Protein AF-W4M0B0-F1 (afdb_monomer_lite)

pLDDT: mean 91.09, std 9.98, range [42.16, 97.75]

Sequence (107 aa):
MEPTQVPDSVRHLLVFHIERIRSTNAEISRLRQFEKTLGSPGRYEWEYRTGTCPNPEDSLAFFETFETLARQNGVDPQSVYQDYGGKPEPEPWSLEALEWVRPGDLC

Radius of gyration: 17.19 Å; chains: 1; bounding box: 36×27×52 Å

Organism: Entotheonella factor (NCBI:txid1429438)

Foldseek 3Di:
DPQDDDDPVLLVVLLVLQVL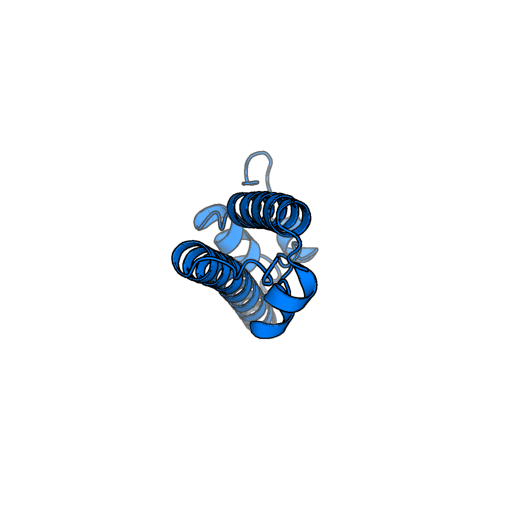LVVQQVVLVVVQVVCVVVVQHLPVSLCCCLVVVSPNVVSVVSLVVVCVVCVVRVHHVQVSQVVVVHRDDHDDRDPSNVVVDDVPSHD

Secondary structure (DSSP, 8-state):
----PPPHHHHHHHHHHHHHHHHHHHHHHHHHHHHHHHT-TTHHHHHHHHHH---SHHHHHHHHHHHHHHHHTT--HHHHHHTTTSPPPPPPPPHHHHTT--TT---

Structure (mmCIF, N/CA/C/O backbone):
data_AF-W4M0B0-F1
#
_entry.id   AF-W4M0B0-F1
#
loop_
_atom_site.group_PDB
_atom_site.id
_atom_site.type_symbol
_atom_site.label_atom_id
_atom_site.label_alt_id
_atom_site.label_comp_id
_atom_site.label_asym_id
_atom_site.label_entity_id
_atom_site.label_seq_id
_atom_site.pdbx_PDB_ins_code
_atom_site.Cartn_x
_atom_site.Cartn_y
_atom_site.Cartn_z
_atom_site.occupancy
_atom_site.B_iso_or_equiv
_atom_site.auth_seq_id
_atom_site.auth_comp_id
_atom_site.auth_asym_id
_atom_site.auth_atom_id
_atom_site.pdbx_PDB_model_num
ATOM 1 N N . MET A 1 1 ? -17.865 -0.528 31.179 1.00 43.31 1 MET A N 1
ATOM 2 C CA . MET A 1 1 ? -17.864 0.040 29.819 1.00 43.31 1 MET A CA 1
ATOM 3 C C . MET A 1 1 ? -17.805 -1.141 28.879 1.00 43.31 1 MET A C 1
ATOM 5 O O . MET A 1 1 ? -16.872 -1.924 29.002 1.00 43.31 1 MET A O 1
ATOM 9 N N . GLU A 1 2 ? -18.845 -1.354 28.076 1.00 42.16 2 GLU A N 1
ATOM 10 C CA . GLU A 1 2 ? -18.784 -2.361 27.012 1.00 42.16 2 GLU A CA 1
ATOM 11 C C . GLU A 1 2 ? -17.688 -1.957 26.014 1.00 42.16 2 GLU A C 1
ATOM 13 O O . GLU A 1 2 ? -17.474 -0.756 25.830 1.00 42.16 2 GLU A O 1
ATOM 18 N N . PRO A 1 3 ? -16.956 -2.912 25.415 1.00 50.91 3 PRO A N 1
ATOM 19 C CA . PRO A 1 3 ? -15.960 -2.591 24.403 1.00 50.91 3 PRO A CA 1
ATOM 20 C C . PRO A 1 3 ? -16.645 -1.847 23.257 1.00 50.91 3 PRO A C 1
ATOM 22 O O . PRO A 1 3 ? -17.530 -2.387 22.591 1.00 50.91 3 PRO A O 1
ATOM 25 N N . THR A 1 4 ? -16.255 -0.588 23.064 1.00 66.06 4 THR A N 1
ATOM 26 C CA . THR A 1 4 ? -16.791 0.280 22.019 1.00 66.06 4 THR A CA 1
ATOM 27 C C . THR A 1 4 ? -16.461 -0.349 20.673 1.00 66.06 4 THR A C 1
ATOM 29 O O . THR A 1 4 ? -15.314 -0.349 20.239 1.00 66.06 4 THR A O 1
ATOM 32 N N . GLN A 1 5 ? -17.447 -0.957 20.023 1.00 81.81 5 GLN A N 1
ATOM 33 C CA . GLN A 1 5 ? -17.235 -1.553 18.713 1.00 81.81 5 GLN A CA 1
ATOM 34 C C . GLN A 1 5 ? -16.939 -0.464 17.675 1.00 81.81 5 GLN A C 1
ATOM 36 O O . GLN A 1 5 ? -17.517 0.623 17.717 1.00 81.81 5 GLN A O 1
ATOM 41 N N . VAL A 1 6 ? -16.058 -0.764 16.716 1.00 87.88 6 VAL A N 1
ATOM 42 C CA . VAL A 1 6 ? -15.796 0.136 15.583 1.00 87.88 6 VAL A CA 1
ATOM 43 C C . VAL A 1 6 ? -17.097 0.317 14.783 1.00 87.88 6 VAL A C 1
ATOM 45 O O . VAL A 1 6 ? -17.710 -0.693 14.420 1.00 87.88 6 VAL A O 1
ATOM 48 N N . PRO A 1 7 ? -17.533 1.554 14.481 1.00 92.88 7 PRO A N 1
ATOM 49 C CA . PRO A 1 7 ? -18.732 1.784 13.677 1.00 92.88 7 PRO A CA 1
ATOM 50 C C . PRO A 1 7 ? -18.610 1.195 12.268 1.00 92.88 7 PRO A C 1
ATOM 52 O O . PRO A 1 7 ? -17.540 1.254 11.662 1.00 92.88 7 PRO A O 1
ATOM 55 N N . ASP A 1 8 ? -19.711 0.696 11.707 1.00 93.06 8 ASP A N 1
ATOM 56 C CA . ASP A 1 8 ? -19.713 0.051 10.384 1.00 93.06 8 ASP A CA 1
ATOM 57 C C . ASP A 1 8 ? -19.219 0.973 9.265 1.00 93.06 8 ASP A C 1
ATOM 59 O O . ASP A 1 8 ? -18.507 0.536 8.366 1.00 93.06 8 ASP A O 1
ATOM 63 N N . SER A 1 9 ? -19.529 2.270 9.333 1.00 92.69 9 SER A N 1
ATOM 64 C CA . SER A 1 9 ? -19.011 3.260 8.381 1.00 92.69 9 SER A CA 1
ATOM 65 C C . SER A 1 9 ? -17.482 3.336 8.405 1.00 92.69 9 SER A C 1
ATOM 67 O O . SER A 1 9 ? -16.850 3.387 7.353 1.00 92.69 9 SER A O 1
ATOM 69 N N . VAL A 1 10 ? -16.881 3.279 9.596 1.00 94.50 10 VAL A N 1
ATOM 70 C CA . VAL A 1 10 ? -15.424 3.273 9.773 1.00 94.50 10 VAL A CA 1
ATOM 71 C C . VAL A 1 10 ? -14.836 1.947 9.298 1.00 94.50 10 VAL A C 1
ATOM 73 O O . VAL A 1 10 ? -13.802 1.958 8.639 1.00 94.50 10 VAL A O 1
ATOM 76 N N . ARG A 1 11 ? -15.508 0.813 9.548 1.00 94.62 11 ARG A N 1
ATOM 77 C CA . ARG A 1 11 ? -15.085 -0.495 9.014 1.00 94.62 11 ARG A CA 1
ATOM 78 C C . ARG A 1 11 ? -15.095 -0.516 7.489 1.00 94.62 11 ARG A C 1
ATOM 80 O O . ARG A 1 11 ? -14.125 -0.966 6.894 1.00 94.62 11 ARG A O 1
ATOM 87 N N . HIS A 1 12 ? -16.141 0.007 6.851 1.00 95.56 12 HIS A N 1
ATOM 88 C CA . HIS A 1 12 ? -16.206 0.090 5.392 1.00 95.56 12 HIS A CA 1
ATOM 89 C C . HIS A 1 12 ? -15.077 0.949 4.813 1.00 95.56 12 HIS A C 1
ATOM 91 O O . HIS A 1 12 ? -14.451 0.544 3.835 1.00 95.56 12 HIS A O 1
ATOM 97 N N . LEU A 1 13 ? -14.779 2.100 5.426 1.00 96.38 13 LEU A N 1
ATOM 98 C CA . LEU A 1 13 ? -13.648 2.936 5.012 1.00 96.38 13 LEU A CA 1
ATOM 99 C C . LEU A 1 13 ? -12.308 2.226 5.222 1.00 96.38 13 LEU A C 1
ATOM 101 O O . LEU A 1 13 ? -11.448 2.258 4.346 1.00 96.38 13 LEU A O 1
ATOM 105 N N . LEU A 1 14 ? -12.147 1.534 6.349 1.00 96.62 14 LEU A N 1
ATOM 106 C CA . LEU A 1 14 ? -10.958 0.743 6.636 1.00 96.62 14 LEU A CA 1
ATOM 107 C C . LEU A 1 14 ? -10.733 -0.344 5.578 1.00 96.62 14 LEU A C 1
ATOM 109 O O . LEU A 1 14 ? -9.637 -0.435 5.030 1.00 96.62 14 LEU A O 1
ATOM 113 N N . VAL A 1 15 ? -11.773 -1.108 5.238 1.00 96.81 15 VAL A N 1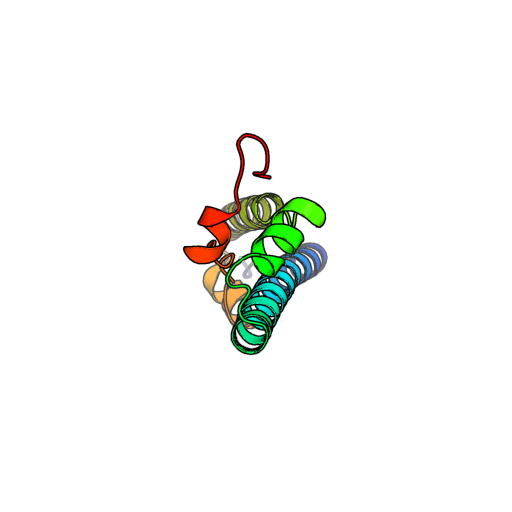
ATOM 114 C CA . VAL A 1 15 ? -11.727 -2.115 4.167 1.00 96.81 15 VAL A CA 1
ATOM 115 C C . VAL A 1 15 ? -11.373 -1.469 2.831 1.00 96.81 15 VAL A C 1
ATOM 117 O O . VAL A 1 15 ? -10.495 -1.967 2.134 1.00 96.81 15 VAL A O 1
ATOM 120 N N . PHE A 1 16 ? -11.995 -0.338 2.489 1.00 96.50 16 PHE A N 1
ATOM 121 C CA . PHE A 1 16 ? -11.690 0.390 1.258 1.00 96.50 16 PHE A CA 1
ATOM 122 C C . PHE A 1 16 ? -10.201 0.758 1.155 1.00 96.50 16 PHE A C 1
ATOM 124 O O . PHE A 1 16 ? -9.573 0.491 0.131 1.00 96.50 16 PHE A O 1
ATOM 131 N N . HIS A 1 17 ? -9.614 1.323 2.213 1.00 97.38 17 HIS A N 1
ATOM 132 C CA . HIS A 1 17 ? -8.199 1.699 2.220 1.00 97.38 17 HIS A CA 1
ATOM 133 C C . HIS A 1 17 ? -7.261 0.483 2.191 1.00 97.38 17 HIS A C 1
ATOM 135 O O . HIS A 1 17 ? -6.253 0.508 1.483 1.00 97.38 17 HIS A O 1
ATOM 141 N N . ILE A 1 18 ? -7.601 -0.601 2.897 1.00 97.38 18 ILE A N 1
ATOM 142 C CA . ILE A 1 18 ? -6.851 -1.865 2.846 1.00 97.38 18 ILE A CA 1
ATOM 143 C C . ILE A 1 18 ? -6.835 -2.423 1.417 1.00 97.38 18 ILE A C 1
ATOM 145 O O . ILE A 1 18 ? -5.766 -2.714 0.875 1.00 97.38 18 ILE A O 1
ATOM 149 N N . GLU A 1 19 ? -8.002 -2.533 0.784 1.00 96.25 19 GLU A N 1
ATOM 150 C CA . GLU A 1 19 ? -8.127 -3.085 -0.566 1.00 96.25 19 GLU A CA 1
ATOM 151 C C . GLU A 1 19 ? -7.477 -2.187 -1.623 1.00 96.25 19 GLU A C 1
ATOM 153 O O . GLU A 1 19 ? -6.869 -2.688 -2.569 1.00 96.25 19 GLU A O 1
ATOM 158 N N . ARG A 1 20 ? -7.492 -0.862 -1.433 1.00 95.25 20 ARG A N 1
ATOM 159 C CA . ARG A 1 20 ? -6.774 0.076 -2.307 1.00 95.25 20 ARG A CA 1
ATOM 160 C C . ARG A 1 20 ? -5.267 -0.192 -2.325 1.00 95.25 20 ARG A C 1
ATOM 162 O O . ARG A 1 20 ? -4.684 -0.275 -3.410 1.00 95.25 20 ARG A O 1
ATOM 169 N N . ILE A 1 21 ? -4.634 -0.355 -1.158 1.00 96.38 21 ILE A N 1
ATOM 170 C CA . ILE A 1 21 ? -3.196 -0.668 -1.086 1.00 96.38 21 ILE A CA 1
ATOM 171 C C . ILE A 1 21 ? -2.922 -2.053 -1.676 1.00 96.38 21 ILE A C 1
ATOM 173 O O . ILE A 1 21 ? -2.021 -2.200 -2.498 1.00 96.38 21 ILE A O 1
ATOM 177 N N . ARG A 1 22 ? -3.738 -3.062 -1.346 1.00 96.44 22 ARG A N 1
ATOM 178 C CA . ARG A 1 22 ? -3.582 -4.420 -1.893 1.00 96.44 22 ARG A CA 1
ATOM 179 C C . ARG A 1 22 ? -3.679 -4.460 -3.411 1.00 96.44 22 ARG A C 1
ATOM 181 O O . ARG A 1 2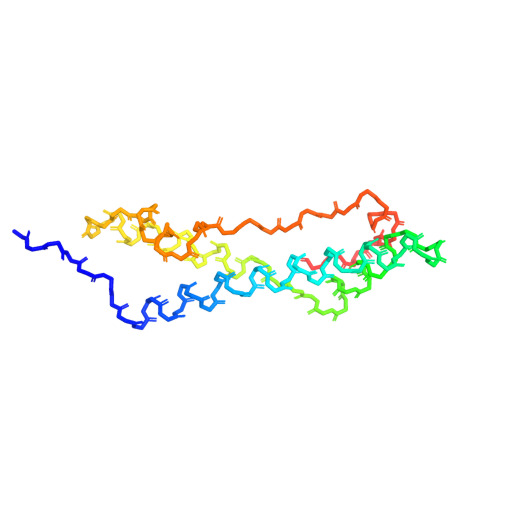2 ? -2.823 -5.062 -4.052 1.00 96.44 22 ARG A O 1
ATOM 188 N N . SER A 1 23 ? -4.681 -3.800 -3.987 1.00 94.94 23 SER A N 1
ATOM 189 C CA . SER A 1 23 ? -4.854 -3.720 -5.437 1.00 94.94 23 SER A CA 1
ATOM 190 C C . SER A 1 23 ? -3.666 -3.031 -6.106 1.00 94.94 23 SER A C 1
ATOM 192 O O . SER A 1 23 ? -3.220 -3.477 -7.160 1.00 94.94 23 SER A O 1
ATOM 194 N N . THR A 1 24 ? -3.135 -1.974 -5.488 1.00 94.94 24 THR A N 1
ATOM 195 C CA . THR A 1 24 ? -1.946 -1.266 -5.983 1.00 94.94 24 THR A CA 1
ATOM 196 C C . THR A 1 24 ? -0.723 -2.189 -5.969 1.00 94.94 24 THR A C 1
ATOM 198 O O . THR A 1 24 ? -0.055 -2.353 -6.989 1.00 94.94 24 THR A O 1
ATOM 201 N N . ASN A 1 25 ? -0.467 -2.867 -4.847 1.00 96.38 25 ASN A N 1
ATOM 202 C CA . ASN A 1 25 ? 0.654 -3.799 -4.702 1.00 96.38 25 ASN A CA 1
ATOM 203 C C . ASN A 1 25 ? 0.548 -4.994 -5.663 1.00 96.38 25 ASN A C 1
ATOM 205 O O . ASN A 1 25 ? 1.554 -5.440 -6.223 1.00 96.38 25 ASN A O 1
ATOM 209 N N . ALA A 1 26 ? -0.665 -5.515 -5.867 1.00 96.50 26 ALA A N 1
ATOM 210 C CA . ALA A 1 26 ? -0.926 -6.602 -6.803 1.00 96.50 26 ALA A CA 1
ATOM 211 C C . ALA A 1 26 ? -0.620 -6.181 -8.246 1.00 96.50 26 ALA A C 1
ATOM 213 O O . ALA A 1 26 ? 0.024 -6.934 -8.978 1.00 96.50 26 ALA A O 1
ATOM 214 N N . GLU A 1 27 ? -1.016 -4.969 -8.635 1.00 96.12 27 GLU A N 1
ATOM 215 C CA . GLU A 1 27 ? -0.735 -4.437 -9.966 1.00 96.12 27 GLU A CA 1
ATOM 216 C C . GLU A 1 27 ? 0.767 -4.221 -10.182 1.00 96.12 27 GLU A C 1
ATOM 218 O O . GLU A 1 27 ? 1.316 -4.707 -11.167 1.00 96.12 27 GLU A O 1
ATOM 223 N N . ILE A 1 28 ? 1.473 -3.620 -9.219 1.00 95.75 28 ILE A N 1
ATOM 224 C CA . ILE A 1 28 ? 2.940 -3.487 -9.263 1.00 95.75 28 ILE A CA 1
ATOM 225 C C . ILE A 1 28 ? 3.612 -4.858 -9.418 1.00 95.75 28 ILE A C 1
ATOM 227 O O . ILE A 1 28 ? 4.481 -5.042 -10.272 1.00 95.75 28 ILE A O 1
ATOM 231 N N . SER A 1 29 ? 3.180 -5.852 -8.639 1.00 96.19 29 SER A N 1
ATOM 232 C CA . SER A 1 29 ? 3.711 -7.217 -8.720 1.00 96.19 29 SER A CA 1
ATOM 233 C C . SER A 1 29 ? 3.479 -7.845 -10.097 1.00 96.19 29 SER A C 1
ATOM 235 O O . SER A 1 29 ? 4.380 -8.484 -10.648 1.00 96.19 29 SER A O 1
ATOM 237 N N . ARG A 1 30 ? 2.292 -7.639 -10.680 1.00 96.62 30 ARG A N 1
ATOM 238 C CA . ARG A 1 30 ? 1.940 -8.107 -12.026 1.00 96.62 30 ARG A CA 1
ATOM 239 C C . ARG A 1 30 ? 2.816 -7.451 -13.094 1.00 96.62 30 ARG A C 1
ATOM 241 O O . ARG A 1 30 ? 3.326 -8.152 -13.968 1.00 96.62 30 ARG A O 1
ATOM 248 N N . LEU A 1 31 ? 3.023 -6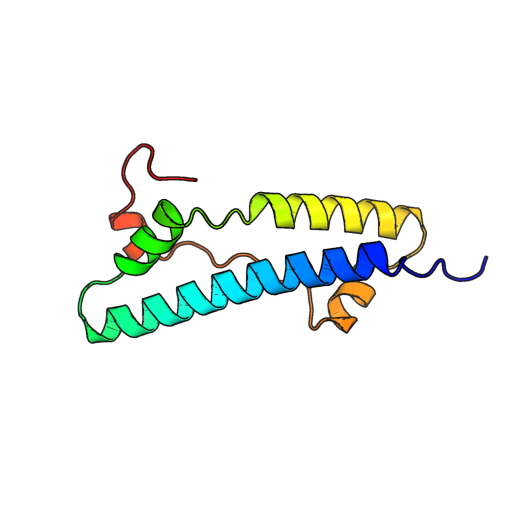.136 -13.013 1.00 96.19 31 LEU A N 1
ATOM 249 C CA . LEU A 1 31 ? 3.855 -5.378 -13.953 1.00 96.19 31 LEU A CA 1
ATOM 250 C C . LEU A 1 31 ? 5.310 -5.853 -13.904 1.00 96.19 31 LEU A C 1
ATOM 252 O O . LEU A 1 31 ? 5.868 -6.195 -14.943 1.00 96.19 31 LEU A O 1
ATOM 256 N N . ARG A 1 32 ? 5.881 -6.028 -12.707 1.00 95.12 32 ARG A N 1
ATOM 257 C CA . ARG A 1 32 ? 7.236 -6.583 -12.535 1.00 95.12 32 ARG A CA 1
ATOM 258 C C . ARG A 1 32 ? 7.387 -7.978 -13.142 1.00 95.12 32 ARG A C 1
ATOM 260 O O . ARG A 1 32 ? 8.417 -8.304 -13.727 1.00 95.12 32 ARG A O 1
ATOM 267 N N . GLN A 1 33 ? 6.380 -8.843 -13.000 1.00 94.69 33 GLN A N 1
ATOM 268 C CA . GLN A 1 33 ? 6.407 -10.175 -13.617 1.00 94.69 33 GLN A CA 1
ATOM 269 C C . GLN A 1 33 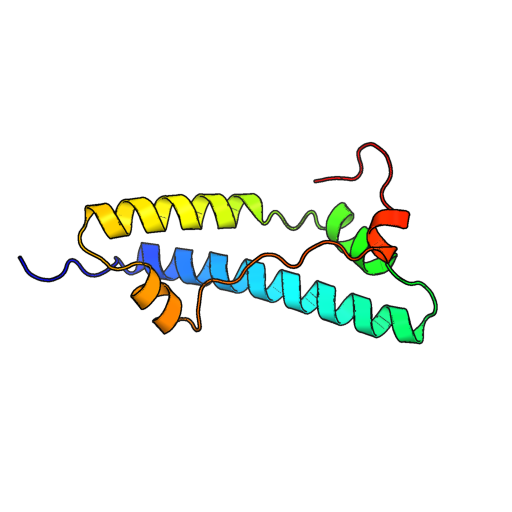? 6.336 -10.097 -15.147 1.00 94.69 33 GLN A C 1
ATOM 271 O O . GLN A 1 33 ? 7.045 -10.826 -15.841 1.00 94.69 33 GLN A O 1
ATOM 276 N N . PHE A 1 34 ? 5.512 -9.195 -15.674 1.00 93.69 34 PHE A N 1
ATOM 277 C CA . PHE A 1 34 ? 5.380 -8.964 -17.107 1.00 93.69 34 PHE A CA 1
ATOM 278 C C . PHE A 1 34 ? 6.676 -8.419 -17.728 1.00 93.69 34 PHE A C 1
ATOM 280 O O . PHE A 1 34 ? 7.141 -8.930 -18.748 1.00 93.69 34 PHE A O 1
ATOM 287 N N . GLU A 1 35 ? 7.324 -7.459 -17.069 1.00 93.94 35 GLU A N 1
ATOM 288 C CA . GLU A 1 35 ? 8.594 -6.854 -17.489 1.00 93.94 35 GLU A CA 1
ATOM 289 C C . GLU A 1 35 ? 9.727 -7.868 -17.651 1.00 93.94 35 GLU A C 1
ATOM 291 O O . GLU A 1 35 ? 10.500 -7.777 -18.609 1.00 93.94 35 GLU A O 1
ATOM 296 N N . LYS A 1 36 ? 9.789 -8.879 -16.770 1.00 91.06 36 LYS A N 1
ATOM 297 C CA . LYS A 1 36 ? 10.758 -9.985 -16.875 1.00 91.06 36 LYS A CA 1
ATOM 298 C C . LYS A 1 36 ? 10.646 -10.742 -18.197 1.00 91.06 36 LYS A C 1
ATOM 300 O O . LYS A 1 36 ? 11.640 -11.278 -18.672 1.00 91.06 36 LYS A O 1
ATOM 305 N N . THR A 1 37 ? 9.455 -10.780 -18.792 1.00 91.75 37 THR A N 1
ATOM 306 C CA . THR A 1 37 ? 9.208 -11.462 -20.071 1.00 91.75 37 THR A CA 1
ATOM 307 C C . THR A 1 37 ? 9.555 -10.572 -21.268 1.00 91.75 37 THR A C 1
ATOM 309 O O . THR A 1 37 ? 9.972 -11.077 -22.306 1.00 91.75 37 THR A O 1
ATOM 312 N N . LEU A 1 38 ? 9.403 -9.251 -21.132 1.00 89.94 38 LEU A N 1
ATOM 313 C CA . LEU A 1 38 ? 9.600 -8.286 -22.221 1.00 89.94 38 LEU A CA 1
ATOM 314 C C . LEU A 1 38 ? 11.002 -7.665 -22.291 1.00 89.94 38 LEU A C 1
ATOM 316 O O . LEU A 1 38 ? 11.314 -6.993 -23.272 1.00 89.94 38 LEU A O 1
ATOM 320 N N . GLY A 1 39 ? 11.837 -7.841 -21.265 1.00 89.88 39 GLY A N 1
ATOM 321 C CA . GLY A 1 39 ? 13.177 -7.246 -21.225 1.00 89.88 39 GLY A CA 1
ATOM 322 C C . GLY A 1 39 ? 13.166 -5.722 -21.063 1.00 89.88 39 GLY A C 1
ATOM 323 O O . GLY A 1 39 ? 14.064 -5.046 -21.551 1.00 89.88 39 GLY A O 1
ATOM 324 N N . SER A 1 40 ? 12.140 -5.173 -20.405 1.00 91.81 40 SER A N 1
ATOM 325 C CA . SER A 1 40 ? 12.011 -3.738 -20.097 1.00 91.81 40 SER A CA 1
ATOM 326 C C . SER A 1 40 ? 11.811 -3.529 -18.589 1.00 91.81 40 SER A C 1
ATOM 328 O O . SER A 1 40 ? 10.723 -3.129 -18.180 1.00 91.81 40 SER A O 1
ATOM 330 N N . PRO A 1 41 ? 12.804 -3.865 -17.747 1.00 92.31 41 PRO A N 1
ATOM 331 C CA . PRO A 1 41 ? 12.638 -3.844 -16.296 1.00 92.31 41 PRO A CA 1
ATOM 332 C C . PRO A 1 41 ? 12.346 -2.427 -15.778 1.00 92.31 41 PRO A C 1
ATOM 334 O O . PRO A 1 41 ? 12.953 -1.455 -16.229 1.00 92.31 41 PRO A O 1
ATOM 337 N N . GLY A 1 42 ? 11.390 -2.310 -14.855 1.00 93.44 42 GLY A N 1
ATOM 338 C CA . GLY A 1 42 ? 11.035 -1.069 -14.165 1.00 93.44 42 GLY A CA 1
ATOM 339 C C . GLY A 1 42 ? 10.179 -0.073 -14.953 1.00 93.44 42 GLY A C 1
ATOM 340 O O . GLY A 1 42 ? 9.582 0.820 -14.349 1.00 93.44 42 GLY A O 1
ATOM 341 N N . ARG A 1 43 ? 10.089 -0.203 -16.282 1.00 94.44 43 ARG A N 1
ATOM 342 C CA . ARG A 1 43 ? 9.408 0.774 -17.143 1.00 94.44 43 ARG A CA 1
ATOM 343 C C . ARG A 1 43 ? 7.911 0.867 -16.858 1.00 94.44 43 AR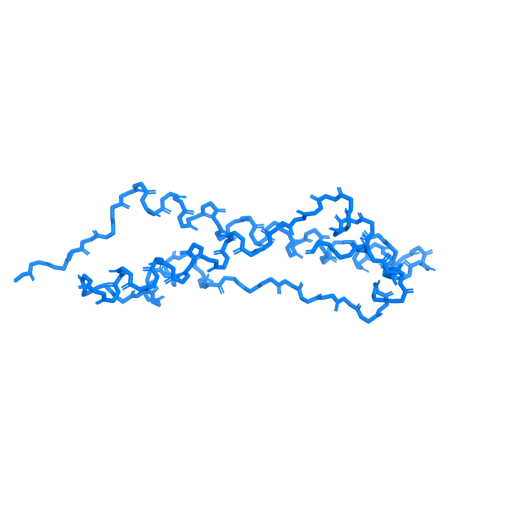G A C 1
ATOM 345 O O . ARG A 1 43 ? 7.382 1.961 -16.706 1.00 94.44 43 ARG A O 1
ATOM 352 N N . TYR A 1 44 ? 7.220 -0.265 -16.849 1.00 94.38 44 TYR A N 1
ATOM 353 C CA . TYR A 1 44 ? 5.774 -0.310 -16.682 1.00 94.38 44 TYR A CA 1
ATOM 354 C C . TYR A 1 44 ? 5.367 -0.076 -15.226 1.00 94.38 44 TYR A C 1
ATOM 356 O O . TYR A 1 44 ? 4.326 0.531 -14.990 1.00 94.38 44 TYR A O 1
ATOM 364 N N . GLU A 1 45 ? 6.189 -0.481 -14.249 1.00 94.94 45 GLU A N 1
ATOM 365 C CA . GLU A 1 45 ? 6.010 -0.039 -12.859 1.00 94.94 45 GLU A CA 1
ATOM 366 C C . GLU A 1 45 ? 6.075 1.495 -12.756 1.00 94.94 45 GLU A C 1
ATOM 368 O O . GLU A 1 45 ? 5.185 2.100 -12.154 1.00 94.94 45 GLU A O 1
ATOM 373 N N . TRP A 1 46 ? 7.087 2.128 -13.363 1.00 94.56 46 TRP A N 1
ATOM 374 C CA . TRP A 1 46 ? 7.210 3.587 -13.395 1.00 94.56 46 TRP A CA 1
ATOM 375 C C . TRP A 1 46 ? 6.021 4.251 -14.105 1.00 94.56 46 TRP A C 1
ATOM 377 O O . TRP A 1 46 ? 5.411 5.157 -13.536 1.00 94.56 46 TRP A O 1
ATOM 387 N N . GLU A 1 47 ? 5.628 3.777 -15.294 1.00 93.38 47 GLU A N 1
ATOM 388 C CA . GLU A 1 47 ? 4.466 4.303 -16.034 1.00 93.38 47 GLU A CA 1
ATOM 389 C C . GLU A 1 47 ? 3.177 4.195 -15.200 1.00 93.38 47 GLU A C 1
ATOM 391 O O . GLU A 1 47 ? 2.382 5.133 -15.151 1.00 93.38 47 GLU A O 1
ATOM 396 N N . TYR A 1 48 ? 2.975 3.079 -14.493 1.00 93.62 48 TYR A N 1
ATOM 397 C CA . TYR A 1 48 ? 1.809 2.892 -13.632 1.00 93.62 48 TYR A CA 1
ATOM 398 C C . TYR A 1 48 ? 1.797 3.861 -12.449 1.00 93.62 48 TYR A C 1
ATOM 400 O O . TYR A 1 48 ? 0.777 4.512 -12.205 1.00 93.62 48 TYR A O 1
ATOM 408 N N . ARG A 1 49 ? 2.917 3.976 -11.725 1.00 92.31 49 ARG A N 1
ATOM 409 C CA . ARG A 1 49 ? 3.016 4.825 -10.531 1.00 92.31 49 ARG A CA 1
ATOM 410 C C . ARG A 1 49 ? 2.914 6.310 -10.864 1.00 92.31 49 ARG A C 1
ATOM 412 O O . ARG A 1 49 ? 2.242 7.032 -10.143 1.00 92.31 49 ARG A O 1
ATOM 419 N N . THR A 1 50 ? 3.522 6.758 -11.956 1.00 90.31 50 THR A N 1
ATOM 420 C CA . THR A 1 50 ? 3.500 8.176 -12.354 1.00 90.31 50 THR A CA 1
ATOM 421 C C . THR A 1 50 ? 2.227 8.550 -13.114 1.00 90.31 50 THR A C 1
ATOM 423 O O . THR A 1 50 ? 1.676 9.627 -12.909 1.00 90.31 50 THR A O 1
ATOM 426 N N . GLY A 1 51 ? 1.707 7.650 -13.955 1.00 86.19 51 GLY A N 1
ATOM 427 C CA . GLY A 1 51 ? 0.514 7.900 -14.765 1.00 86.19 51 GLY A CA 1
ATOM 428 C C . GLY A 1 51 ? -0.797 7.742 -13.997 1.00 86.19 51 GLY A C 1
ATOM 429 O O . GLY A 1 51 ? -1.711 8.547 -14.163 1.00 86.19 51 GLY A O 1
ATOM 430 N N . THR A 1 52 ? -0.898 6.719 -13.143 1.00 82.25 52 THR A N 1
ATOM 431 C CA . THR A 1 52 ? -2.099 6.487 -12.316 1.00 82.25 52 THR A CA 1
ATOM 432 C C . THR A 1 52 ? -2.033 7.272 -11.009 1.00 82.25 52 THR A C 1
ATOM 434 O O . THR A 1 52 ? -3.071 7.504 -10.394 1.00 82.25 52 THR A O 1
ATOM 437 N N . CYS A 1 53 ? -0.826 7.665 -10.581 1.00 79.25 53 CYS A N 1
ATOM 438 C CA . CYS A 1 53 ? -0.576 8.335 -9.308 1.00 79.25 53 CYS A CA 1
ATOM 439 C C . CYS A 1 53 ? -1.326 7.644 -8.155 1.00 79.25 53 CYS A C 1
ATOM 441 O O . CYS A 1 53 ? -2.162 8.268 -7.489 1.00 79.25 53 CYS A O 1
ATOM 443 N N . PRO A 1 54 ? -1.134 6.319 -7.957 1.00 78.12 54 PRO A N 1
ATOM 444 C CA . PRO A 1 54 ? -1.790 5.635 -6.862 1.00 78.12 54 PRO A CA 1
ATOM 445 C C . PRO A 1 54 ? -1.271 6.288 -5.585 1.00 78.12 54 PRO A C 1
ATOM 447 O O . PRO A 1 54 ? -0.105 6.132 -5.265 1.00 78.12 54 PRO A O 1
ATOM 450 N N . ASN A 1 55 ? -2.109 7.084 -4.920 1.00 79.06 55 ASN A N 1
ATOM 451 C CA . ASN A 1 55 ? -1.730 7.820 -3.717 1.00 79.06 55 ASN A CA 1
ATOM 452 C C . ASN A 1 55 ? -1.858 6.905 -2.481 1.00 79.06 55 ASN A C 1
ATOM 454 O O . ASN A 1 55 ? -2.986 6.711 -2.002 1.00 79.06 55 ASN A O 1
ATOM 458 N N . PRO A 1 56 ? -0.764 6.295 -1.974 1.00 87.75 56 PRO A N 1
ATOM 459 C CA . PRO A 1 56 ? -0.814 5.553 -0.725 1.00 87.75 56 PRO A CA 1
ATOM 460 C C . PRO A 1 56 ? -0.937 6.483 0.484 1.00 87.75 56 PRO A C 1
ATOM 462 O O . PRO A 1 56 ? -1.455 6.037 1.505 1.00 87.75 56 PRO A O 1
ATOM 465 N N . GLU A 1 57 ? -0.506 7.746 0.382 1.00 90.12 57 GLU A N 1
ATOM 466 C CA . GLU A 1 57 ? -0.445 8.689 1.504 1.00 90.12 57 GLU A CA 1
ATOM 467 C C . GLU A 1 57 ? -1.828 8.929 2.104 1.00 90.12 57 GLU A C 1
ATOM 469 O O . GLU A 1 57 ? -1.975 8.865 3.321 1.00 90.12 57 GLU A O 1
ATOM 474 N N . ASP A 1 58 ? -2.865 9.063 1.270 1.00 91.25 58 ASP A N 1
ATOM 475 C CA . ASP A 1 58 ? -4.255 9.175 1.739 1.00 91.25 58 ASP A CA 1
ATOM 476 C C . ASP A 1 58 ? -4.660 7.984 2.624 1.00 91.25 58 ASP A C 1
ATOM 478 O O . ASP A 1 58 ? -5.365 8.136 3.623 1.00 91.25 58 ASP A O 1
ATOM 482 N N . SER A 1 59 ? -4.223 6.774 2.260 1.00 95.31 59 SER A N 1
ATOM 483 C CA . SER A 1 59 ? -4.549 5.559 3.014 1.00 95.31 59 SER A CA 1
ATOM 484 C C . SER A 1 59 ? -3.704 5.431 4.276 1.00 95.31 59 SER A C 1
ATOM 486 O O . SER A 1 59 ? -4.223 5.020 5.311 1.00 95.31 59 SER A O 1
ATOM 488 N N . LEU A 1 60 ? -2.432 5.829 4.222 1.00 95.50 60 LEU A N 1
ATOM 489 C CA . LEU A 1 60 ? -1.557 5.874 5.391 1.00 95.50 60 LEU A CA 1
ATOM 490 C C . LEU A 1 60 ? -2.062 6.890 6.425 1.00 95.50 60 LEU A C 1
ATOM 492 O O . LEU A 1 60 ? -2.203 6.538 7.596 1.00 95.50 60 LEU A O 1
ATOM 496 N N . ALA A 1 61 ? -2.440 8.095 5.992 1.00 96.12 61 ALA A N 1
ATOM 497 C CA . ALA A 1 61 ? -3.022 9.125 6.850 1.00 96.12 61 ALA A CA 1
ATOM 498 C C . ALA A 1 61 ? -4.350 8.663 7.478 1.00 96.12 61 ALA A C 1
ATOM 500 O O . ALA A 1 61 ? -4.611 8.897 8.666 1.00 96.12 61 ALA A O 1
ATOM 501 N N . PHE A 1 62 ? -5.181 7.948 6.710 1.00 97.12 62 PHE A N 1
ATOM 502 C CA . PHE A 1 62 ? -6.381 7.314 7.251 1.00 97.12 62 PHE A CA 1
ATOM 503 C C . PHE A 1 62 ? -6.035 6.273 8.327 1.00 97.12 62 PHE A C 1
ATOM 505 O O . PHE A 1 62 ? -6.634 6.297 9.403 1.00 97.12 62 PHE A O 1
ATOM 512 N N . PHE A 1 63 ? -5.063 5.387 8.083 1.00 97.69 63 PHE A N 1
ATOM 513 C CA . PHE A 1 63 ? -4.643 4.370 9.053 1.00 97.69 63 PHE A CA 1
ATOM 514 C C . PHE A 1 63 ? -4.120 4.983 10.356 1.00 97.69 63 PHE A C 1
ATOM 516 O O . PHE A 1 63 ? -4.485 4.513 11.432 1.00 97.69 63 PHE A O 1
ATOM 523 N N . GLU A 1 64 ? -3.324 6.049 10.287 1.00 97.69 64 GLU A N 1
ATOM 524 C CA . GLU A 1 64 ? -2.846 6.777 11.471 1.00 97.69 64 GLU A CA 1
ATOM 525 C C . GLU A 1 64 ? -3.998 7.386 12.279 1.00 97.69 64 GLU A C 1
ATOM 527 O O . GLU A 1 64 ? -4.050 7.271 13.511 1.00 97.69 64 GLU A O 1
ATOM 532 N N . THR A 1 65 ? -4.958 7.993 11.577 1.00 97.25 65 THR A N 1
ATOM 533 C CA . THR A 1 65 ? -6.159 8.570 12.190 1.00 97.25 65 THR A CA 1
ATOM 534 C C . THR A 1 65 ? -6.996 7.486 12.864 1.00 97.25 65 THR A C 1
ATOM 536 O O . THR A 1 65 ? -7.380 7.625 14.028 1.00 97.25 65 THR A O 1
ATOM 539 N N . PHE A 1 66 ? -7.236 6.376 12.164 1.00 97.38 66 PHE A N 1
ATOM 540 C CA . PHE A 1 66 ? -7.959 5.224 12.690 1.00 97.38 66 PHE A CA 1
ATOM 541 C C . PHE A 1 66 ? -7.276 4.650 13.934 1.00 97.38 66 PHE A C 1
ATOM 543 O O . PHE A 1 66 ? -7.932 4.470 14.955 1.00 97.38 66 PHE A O 1
ATOM 550 N N . GLU A 1 67 ? -5.966 4.407 13.889 1.00 97.75 67 GLU A N 1
ATOM 551 C CA . GLU A 1 67 ? -5.211 3.867 15.020 1.00 97.75 67 GLU A CA 1
ATOM 552 C C . GLU A 1 67 ? -5.261 4.782 16.245 1.00 97.75 67 GLU A C 1
ATOM 554 O O . GLU A 1 67 ? -5.408 4.309 17.375 1.00 97.75 67 GLU A O 1
ATOM 559 N N . THR A 1 68 ? -5.160 6.094 16.029 1.00 96.88 68 THR A N 1
ATOM 560 C CA . THR A 1 68 ? -5.257 7.094 17.096 1.00 96.88 68 THR A CA 1
ATOM 561 C C . THR A 1 68 ? -6.632 7.049 17.756 1.00 96.88 68 THR A C 1
ATOM 563 O O . THR A 1 68 ? -6.726 6.921 18.978 1.00 96.88 68 THR A O 1
ATOM 566 N N . LEU A 1 69 ? -7.701 7.088 16.957 1.00 94.81 69 LEU A N 1
ATOM 567 C CA . LEU A 1 69 ? -9.073 7.052 17.461 1.00 94.81 69 LEU A CA 1
ATOM 568 C C . LEU A 1 69 ? -9.412 5.709 18.118 1.00 94.81 69 LEU A C 1
ATOM 570 O O . LEU A 1 69 ? -10.054 5.692 19.167 1.00 94.81 69 LEU A O 1
ATOM 574 N N . ALA A 1 70 ? -8.959 4.591 17.551 1.00 94.81 70 ALA A N 1
ATOM 575 C CA . ALA A 1 70 ? -9.157 3.262 18.117 1.00 94.81 70 ALA A CA 1
ATOM 576 C C . ALA A 1 70 ? -8.562 3.182 19.529 1.00 94.81 70 ALA A C 1
ATOM 578 O O . ALA A 1 70 ? -9.282 2.882 20.485 1.00 94.81 70 ALA A O 1
ATOM 579 N N . ARG A 1 71 ? -7.289 3.573 19.688 1.00 94.81 71 ARG A N 1
ATOM 580 C CA . ARG A 1 71 ? -6.606 3.589 20.992 1.00 94.81 71 ARG A CA 1
ATOM 581 C C . ARG A 1 71 ? -7.314 4.501 21.997 1.00 94.81 71 ARG A C 1
ATOM 583 O O . ARG A 1 71 ? -7.497 4.108 23.146 1.00 94.81 71 ARG A O 1
ATOM 590 N N . GLN A 1 72 ? -7.763 5.685 21.570 1.00 94.50 72 GLN A N 1
ATOM 591 C CA . GLN A 1 72 ? -8.507 6.623 22.426 1.00 94.50 72 GLN A CA 1
ATOM 592 C C . GLN A 1 72 ? -9.849 6.063 22.921 1.00 94.50 72 GLN A C 1
ATOM 594 O O . GLN A 1 72 ? -10.313 6.453 23.989 1.00 94.50 72 GLN A O 1
ATOM 599 N N . ASN A 1 73 ? -10.459 5.141 22.174 1.00 93.00 73 ASN A N 1
ATOM 600 C CA . ASN A 1 73 ? -11.753 4.540 22.500 1.00 93.00 73 ASN A CA 1
ATOM 601 C C . ASN A 1 73 ? -11.636 3.121 23.089 1.00 93.00 73 ASN A C 1
ATOM 603 O O . ASN A 1 73 ? -12.645 2.425 23.212 1.00 93.00 73 ASN A O 1
ATOM 607 N N . GLY A 1 74 ? -10.424 2.691 23.466 1.00 94.12 74 GLY A N 1
ATOM 608 C CA . GLY A 1 74 ? -10.180 1.374 24.064 1.00 94.12 74 GLY A CA 1
ATOM 609 C C . GLY A 1 74 ? -10.280 0.204 23.080 1.00 94.12 74 GLY A C 1
ATOM 610 O O . GLY A 1 74 ? -10.467 -0.934 23.505 1.00 94.12 74 GLY A O 1
ATOM 611 N N . VAL A 1 75 ? -10.167 0.473 21.779 1.00 94.75 75 VAL A N 1
ATOM 612 C CA . VAL A 1 75 ? -10.110 -0.536 20.716 1.00 94.75 75 VAL A CA 1
ATOM 613 C C . VAL A 1 75 ? -8.648 -0.826 20.390 1.00 94.75 75 VAL A C 1
ATOM 615 O O . VAL A 1 75 ? -7.870 0.101 20.168 1.00 94.75 75 VAL A O 1
ATOM 618 N N . ASP A 1 76 ? -8.272 -2.104 20.322 1.00 94.81 76 ASP A N 1
ATOM 619 C CA . ASP A 1 76 ? -6.968 -2.508 19.792 1.00 94.81 76 ASP A CA 1
ATOM 620 C C . ASP A 1 76 ? -6.995 -2.464 18.253 1.00 94.81 76 ASP A C 1
ATOM 622 O O . ASP A 1 76 ? -7.629 -3.327 17.636 1.00 94.81 76 ASP A O 1
ATOM 626 N N . PRO A 1 77 ? -6.324 -1.493 17.603 1.00 95.56 77 PRO A N 1
ATOM 627 C CA . PRO A 1 77 ? -6.335 -1.401 16.150 1.00 95.56 77 PRO A CA 1
ATOM 628 C C . PRO A 1 77 ? -5.682 -2.614 15.483 1.00 95.56 77 PRO A C 1
ATOM 630 O O . PRO A 1 77 ? -6.087 -2.973 14.381 1.00 95.56 77 PRO A O 1
ATOM 633 N N . GLN A 1 78 ? -4.707 -3.264 16.131 1.00 96.25 78 GLN A N 1
ATOM 634 C CA . GLN A 1 78 ? -4.027 -4.414 15.542 1.00 96.25 78 GLN A CA 1
ATOM 635 C C . GLN A 1 78 ? -4.993 -5.584 15.379 1.00 96.25 78 GLN A C 1
ATOM 637 O O . GLN A 1 78 ? -5.041 -6.176 14.304 1.00 96.25 78 GLN A O 1
ATOM 642 N N . SER A 1 79 ? -5.799 -5.872 16.404 1.00 95.44 79 SER A N 1
ATOM 643 C CA . SER A 1 79 ? -6.878 -6.860 16.322 1.00 95.44 79 SER A CA 1
ATOM 644 C C . SER A 1 79 ? -7.844 -6.555 15.168 1.00 95.44 79 SER A C 1
ATOM 646 O O . SER A 1 79 ? -8.114 -7.426 14.345 1.00 95.44 79 SER A O 1
ATOM 648 N N . VAL A 1 80 ? -8.263 -5.291 15.015 1.00 95.31 80 VAL A N 1
ATOM 649 C CA . VAL A 1 80 ? -9.154 -4.895 13.909 1.00 95.31 80 VAL A CA 1
ATOM 650 C C . VAL A 1 80 ? -8.499 -5.120 12.545 1.00 95.31 80 VAL A C 1
ATOM 652 O O . VAL A 1 80 ? -9.157 -5.604 11.633 1.00 95.31 80 VAL A O 1
ATOM 655 N N . TYR A 1 81 ? -7.210 -4.811 12.375 1.00 96.88 81 TYR A N 1
ATOM 656 C CA . TYR A 1 81 ? -6.509 -5.125 11.127 1.00 96.88 81 TYR A CA 1
ATOM 657 C C . TYR A 1 81 ? -6.412 -6.636 10.880 1.00 96.88 81 TYR A C 1
ATOM 659 O O . TYR A 1 81 ? -6.524 -7.064 9.732 1.00 96.88 81 TYR A O 1
ATOM 667 N N . GLN A 1 82 ? -6.208 -7.451 11.922 1.00 96.62 82 GLN A N 1
ATOM 668 C CA . GLN A 1 82 ? -6.122 -8.911 11.797 1.00 96.62 82 GLN A CA 1
ATOM 669 C C . GLN A 1 82 ? -7.424 -9.531 11.281 1.00 96.62 82 GLN A C 1
ATOM 671 O O . GLN A 1 82 ? -7.352 -10.435 10.448 1.00 96.62 82 GLN A O 1
ATOM 676 N N . ASP A 1 83 ? -8.587 -8.988 11.654 1.00 94.50 83 ASP A N 1
ATOM 677 C CA . ASP A 1 83 ? -9.889 -9.407 11.106 1.00 94.50 83 ASP A CA 1
ATOM 678 C C . ASP A 1 83 ? -9.956 -9.276 9.571 1.00 94.50 83 ASP A C 1
ATOM 680 O O . ASP A 1 83 ? -10.718 -9.982 8.910 1.00 94.50 83 ASP A O 1
ATOM 684 N N . TYR A 1 84 ? -9.123 -8.407 8.988 1.00 94.25 84 TYR A N 1
ATOM 685 C CA . TYR A 1 84 ? -9.016 -8.196 7.545 1.00 94.25 84 TYR A CA 1
ATOM 686 C C . TYR A 1 84 ? -7.742 -8.785 6.929 1.00 94.25 84 TYR A C 1
ATOM 688 O O . TYR A 1 84 ? -7.458 -8.510 5.764 1.00 94.25 84 TYR A O 1
ATOM 696 N N . GLY A 1 85 ? -6.967 -9.593 7.660 1.00 95.00 85 GLY A N 1
ATOM 697 C CA . GLY A 1 85 ? -5.716 -10.196 7.177 1.00 95.00 85 GLY A CA 1
ATOM 698 C C . GLY A 1 85 ? -4.471 -9.315 7.344 1.00 95.00 85 GLY A C 1
ATOM 699 O O . GLY A 1 85 ? -3.491 -9.496 6.624 1.00 95.00 85 GLY A O 1
ATOM 700 N N . GLY A 1 86 ? -4.511 -8.353 8.267 1.00 96.25 86 GLY A N 1
ATOM 701 C CA . GLY A 1 86 ? -3.405 -7.459 8.610 1.00 96.25 86 GLY A CA 1
ATOM 702 C C . GLY A 1 86 ? -3.415 -6.125 7.857 1.00 96.25 86 GLY A C 1
ATOM 703 O O . GLY A 1 86 ? -4.091 -5.956 6.840 1.00 96.25 86 GLY A O 1
ATOM 704 N N . LYS A 1 87 ? -2.640 -5.162 8.374 1.00 97.12 87 LYS A N 1
ATOM 705 C CA . LYS A 1 87 ? -2.431 -3.846 7.757 1.00 97.12 87 LYS A CA 1
ATOM 706 C C . LYS A 1 87 ? -1.486 -3.998 6.557 1.00 97.12 87 LYS A C 1
ATOM 708 O O . LYS A 1 87 ? -0.358 -4.447 6.759 1.00 97.12 87 LYS A O 1
ATOM 713 N N . PRO A 1 88 ? -1.905 -3.652 5.329 1.00 96.69 88 PRO A N 1
ATOM 714 C CA . PRO A 1 88 ? -1.015 -3.700 4.180 1.00 96.69 88 PRO A CA 1
ATOM 715 C C . PRO A 1 88 ? -0.054 -2.505 4.191 1.00 96.69 88 PRO A C 1
ATOM 717 O O . PRO A 1 88 ? -0.438 -1.388 4.543 1.00 96.69 88 PRO A O 1
ATOM 720 N N . GLU A 1 89 ? 1.179 -2.735 3.753 1.00 95.81 89 GLU A N 1
ATOM 721 C CA . GLU A 1 89 ? 2.166 -1.683 3.500 1.00 95.81 89 GLU A CA 1
ATOM 722 C C . GLU A 1 89 ? 2.248 -1.409 1.993 1.00 95.81 89 GLU A C 1
ATOM 724 O O . GLU A 1 89 ? 2.139 -2.355 1.209 1.00 95.81 89 GLU A O 1
ATOM 729 N N . PRO A 1 90 ? 2.408 -0.150 1.548 1.00 94.62 90 PRO A N 1
ATOM 730 C CA . PRO A 1 90 ? 2.614 0.151 0.137 1.00 94.62 90 PRO A CA 1
ATOM 731 C C . PRO A 1 90 ? 3.885 -0.513 -0.385 1.00 94.62 90 PRO A C 1
ATOM 733 O O . PRO A 1 90 ? 4.946 -0.416 0.229 1.00 94.62 90 PRO A O 1
ATOM 736 N N . GLU A 1 91 ? 3.788 -1.148 -1.548 1.00 94.50 91 GLU A N 1
ATOM 737 C CA . GLU A 1 91 ? 4.941 -1.782 -2.171 1.00 94.50 91 GLU A CA 1
ATOM 738 C C . GLU A 1 91 ? 5.991 -0.712 -2.539 1.00 94.50 91 GLU A C 1
ATOM 740 O O . GLU A 1 91 ? 5.646 0.264 -3.226 1.00 94.50 91 GLU A O 1
ATOM 745 N N . PRO A 1 92 ? 7.268 -0.863 -2.132 1.00 93.50 92 PRO A N 1
ATOM 746 C CA . PRO A 1 92 ? 8.312 0.107 -2.452 1.00 93.50 92 PRO A CA 1
ATOM 747 C C . PRO A 1 92 ? 8.595 0.123 -3.954 1.00 93.50 92 PRO A C 1
ATOM 749 O O . PRO A 1 92 ? 8.307 -0.848 -4.655 1.00 93.50 92 PRO A O 1
ATOM 752 N N . TRP A 1 93 ? 9.181 1.209 -4.456 1.00 92.81 93 TRP A N 1
ATOM 753 C CA . TRP A 1 93 ? 9.710 1.256 -5.821 1.00 92.81 93 TRP A CA 1
ATOM 754 C C . TRP A 1 93 ? 10.773 0.170 -6.028 1.00 92.81 93 TRP A C 1
ATOM 756 O O . TRP A 1 93 ? 11.608 -0.053 -5.149 1.00 92.81 93 TRP A O 1
ATOM 766 N N . SER A 1 94 ? 10.762 -0.497 -7.184 1.00 94.38 94 SER A N 1
ATOM 767 C CA . SER A 1 94 ? 11.899 -1.338 -7.580 1.00 94.38 94 SER A CA 1
ATOM 768 C C . SER A 1 94 ? 13.099 -0.469 -7.953 1.00 94.38 94 SER A C 1
ATOM 770 O O . SER A 1 94 ? 12.937 0.682 -8.366 1.00 94.38 94 SER A O 1
ATOM 772 N N . LEU A 1 95 ? 14.309 -1.019 -7.823 1.00 94.31 95 LEU A N 1
ATOM 773 C CA . LEU A 1 95 ? 15.527 -0.310 -8.223 1.00 94.31 95 LEU A CA 1
ATOM 774 C C . LEU A 1 95 ? 15.491 0.025 -9.714 1.00 94.31 95 LEU A C 1
ATOM 776 O O . LEU A 1 95 ? 15.843 1.130 -10.104 1.00 94.31 95 LEU A O 1
ATOM 780 N N . GLU A 1 96 ? 14.989 -0.900 -10.524 1.00 94.81 96 GLU A N 1
ATOM 781 C CA . GLU A 1 96 ? 14.863 -0.738 -11.963 1.00 94.81 96 GLU A CA 1
ATOM 782 C C . GLU A 1 96 ? 13.841 0.345 -12.313 1.00 94.81 96 GLU A C 1
ATOM 784 O O . GLU A 1 96 ? 14.092 1.142 -13.206 1.00 94.81 96 GLU A O 1
ATOM 789 N N . ALA A 1 97 ? 12.714 0.446 -11.595 1.00 93.25 97 ALA A N 1
ATOM 790 C CA . ALA A 1 97 ? 11.746 1.523 -11.818 1.00 93.25 97 ALA A CA 1
ATOM 791 C C . ALA A 1 97 ? 12.310 2.902 -11.446 1.00 93.25 97 ALA A C 1
ATOM 793 O O . ALA A 1 97 ? 11.998 3.889 -12.112 1.00 93.25 97 ALA A O 1
ATOM 794 N N . LEU A 1 98 ? 13.172 2.977 -10.426 1.00 93.06 98 LEU A N 1
ATOM 795 C CA . LEU A 1 98 ? 13.849 4.220 -10.046 1.00 93.06 98 LEU A CA 1
ATOM 796 C C . LEU A 1 98 ? 14.788 4.744 -11.142 1.00 93.06 98 LEU A C 1
ATOM 798 O O . LEU A 1 98 ? 14.976 5.954 -11.229 1.00 93.06 98 LEU A O 1
ATOM 802 N N . GLU A 1 99 ? 15.329 3.885 -12.013 1.00 93.94 99 GLU A N 1
ATOM 803 C CA . GLU A 1 99 ? 16.149 4.318 -13.158 1.00 93.94 99 GLU A CA 1
ATOM 804 C C . GLU A 1 99 ? 15.345 5.119 -14.197 1.00 93.94 99 GLU A C 1
ATOM 806 O O . GLU A 1 99 ? 15.916 5.902 -14.959 1.00 93.94 99 GLU A O 1
ATOM 811 N N . TRP A 1 100 ? 14.018 4.953 -14.217 1.00 90.06 100 TRP A N 1
ATOM 812 C CA . TRP A 1 100 ? 13.117 5.675 -15.117 1.00 90.06 100 TRP A CA 1
ATOM 813 C C . TRP A 1 100 ? 12.624 7.005 -14.544 1.00 90.06 100 TRP A C 1
ATOM 815 O O . TRP A 1 100 ? 12.158 7.848 -15.312 1.00 90.06 100 TRP A O 1
ATOM 825 N N . VAL A 1 101 ? 12.738 7.208 -13.227 1.00 89.31 101 VAL A N 1
ATOM 826 C CA . VAL A 1 101 ? 12.247 8.407 -12.536 1.00 89.31 101 VAL A CA 1
ATOM 827 C C . VAL A 1 101 ? 13.042 9.636 -12.967 1.00 89.31 101 VAL A C 1
ATOM 829 O O . VAL A 1 101 ? 14.265 9.700 -12.834 1.00 89.31 101 VAL A O 1
ATOM 832 N N . ARG A 1 102 ? 12.335 10.660 -13.443 1.00 83.81 102 ARG A N 1
ATOM 833 C CA . ARG A 1 102 ? 12.893 11.969 -13.793 1.00 83.81 102 ARG A CA 1
ATOM 834 C C . ARG A 1 102 ? 12.524 13.013 -12.738 1.00 83.81 102 ARG A C 1
ATOM 836 O O . ARG A 1 102 ? 11.582 12.822 -11.966 1.00 83.81 102 ARG A O 1
ATOM 843 N N . PRO A 1 103 ? 13.241 14.149 -12.685 1.00 78.50 103 PRO A N 1
ATOM 844 C CA . PRO A 1 103 ? 12.856 15.252 -11.814 1.00 78.50 103 PRO A CA 1
ATOM 845 C C . PRO A 1 103 ? 11.410 15.694 -12.085 1.00 78.50 103 PRO A C 1
ATOM 847 O O . PRO A 1 103 ? 11.094 16.109 -13.198 1.00 78.50 103 PRO A O 1
ATOM 850 N N . GLY A 1 104 ? 10.555 15.619 -11.061 1.00 74.81 104 GLY A N 1
ATOM 851 C CA . GLY A 1 104 ? 9.134 15.979 -11.144 1.00 74.81 104 GLY A CA 1
ATOM 852 C C . GLY A 1 104 ? 8.172 14.822 -11.440 1.00 74.81 104 GLY A C 1
ATOM 853 O O . GLY A 1 104 ? 6.971 15.060 -11.462 1.00 74.81 104 GLY A O 1
ATOM 854 N N . ASP A 1 105 ? 8.670 13.596 -11.625 1.00 76.38 105 ASP A N 1
ATOM 855 C CA . ASP A 1 105 ? 7.828 12.418 -11.894 1.00 76.38 105 ASP A CA 1
ATOM 856 C C . ASP A 1 105 ? 7.190 11.818 -10.633 1.00 76.38 105 ASP A C 1
ATOM 858 O O . ASP A 1 105 ? 6.261 11.019 -10.730 1.00 76.38 105 ASP A O 1
ATOM 862 N N . LEU A 1 106 ? 7.701 12.159 -9.448 1.00 72.56 106 LEU A N 1
ATOM 863 C CA . LEU A 1 106 ? 7.164 11.637 -8.199 1.00 72.56 106 LEU A CA 1
ATOM 864 C C . LEU A 1 106 ? 5.868 12.372 -7.852 1.00 72.56 106 LEU A C 1
ATOM 866 O O . LEU A 1 106 ? 5.881 13.568 -7.551 1.00 72.56 106 LEU A O 1
ATOM 870 N N . CYS A 1 107 ? 4.775 11.614 -7.910 1.00 68.19 107 CYS A N 1
ATOM 871 C CA . CYS A 1 107 ? 3.729 11.720 -6.907 1.00 68.19 107 CYS A CA 1
ATOM 872 C C . CYS A 1 107 ? 4.360 11.463 -5.525 1.00 68.19 107 CYS A C 1
ATOM 874 O O . CYS A 1 107 ? 4.041 12.240 -4.614 1.00 68.19 107 CYS A O 1
#